Protein AF-A0A4W4EYK7-F1 (afdb_monomer_lite)

Radius of gyration: 12.59 Å; chains: 1; bounding box: 30×26×32 Å

Secondary structure (DSSP, 8-state):
---EE--SHHHHHTS-HHHHHHHHHHHHHHHHHHHHTT-EEEEEEES-TT--HHHH-S-HHHHHHHHHHHTT-S-TTSEEEEE-

Structure (mmCIF, N/CA/C/O backbone):
data_AF-A0A4W4EYK7-F1
#
_entry.id   AF-A0A4W4EYK7-F1
#
loop_
_atom_site.group_PDB
_atom_site.id
_atom_site.type_symbol
_atom_site.label_atom_id
_atom_site.label_alt_id
_atom_site.label_comp_id
_atom_site.label_asym_id
_atom_site.label_entity_id
_atom_site.label_seq_id
_atom_site.pdbx_PDB_ins_code
_atom_site.Cartn_x
_atom_site.Cartn_y
_atom_site.Cartn_z
_atom_site.occupancy
_atom_site.B_iso_or_equiv
_atom_site.auth_seq_id
_atom_site.auth_comp_id
_atom_site.auth_asym_id
_atom_site.auth_atom_id
_atom_site.pdbx_PDB_model_num
ATOM 1 N N . MET A 1 1 ? 6.647 -16.598 2.040 1.00 42.66 1 MET A N 1
ATOM 2 C CA . MET A 1 1 ? 5.880 -15.700 2.926 1.00 42.66 1 MET A CA 1
ATOM 3 C C . MET A 1 1 ? 5.210 -14.696 2.008 1.00 42.66 1 MET A C 1
ATOM 5 O O . MET A 1 1 ? 5.924 -13.960 1.348 1.00 42.66 1 MET A O 1
ATOM 9 N N . HIS A 1 2 ? 3.891 -14.775 1.822 1.00 52.16 2 HIS A N 1
ATOM 10 C CA . HIS A 1 2 ? 3.193 -13.808 0.973 1.00 52.16 2 HIS A CA 1
ATOM 11 C C . HIS 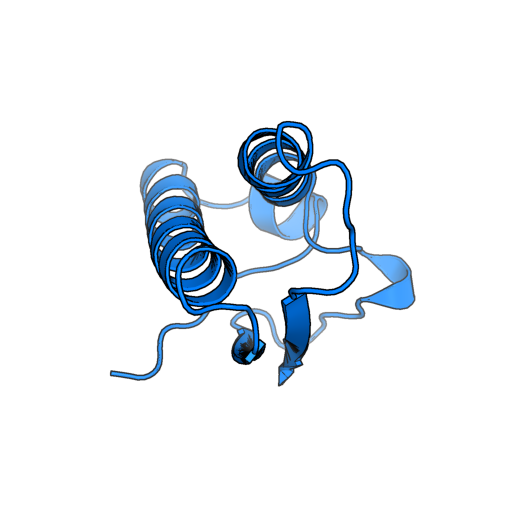A 1 2 ? 3.009 -12.532 1.785 1.00 52.16 2 HIS A C 1
ATOM 13 O O . HIS A 1 2 ? 2.257 -12.522 2.762 1.00 52.16 2 HIS A O 1
ATOM 19 N N . GLU A 1 3 ? 3.768 -11.501 1.441 1.00 75.88 3 GLU A N 1
ATOM 20 C CA . GLU A 1 3 ? 3.631 -10.198 2.074 1.00 75.88 3 GLU A CA 1
ATOM 21 C C . GLU A 1 3 ? 2.341 -9.535 1.585 1.00 75.88 3 GLU A C 1
ATOM 23 O O . GLU A 1 3 ? 1.944 -9.667 0.426 1.00 75.88 3 GLU A O 1
ATOM 28 N N . LYS A 1 4 ? 1.632 -8.907 2.520 1.00 88.94 4 LYS A N 1
ATOM 29 C CA . LYS A 1 4 ? 0.335 -8.274 2.295 1.00 88.94 4 LYS A CA 1
ATOM 30 C C . LYS A 1 4 ? 0.362 -6.868 2.862 1.00 88.94 4 LYS A C 1
ATOM 32 O O . LYS A 1 4 ? 0.988 -6.639 3.896 1.00 88.94 4 LYS A O 1
ATOM 37 N N . THR A 1 5 ? -0.334 -5.949 2.208 1.00 93.31 5 THR A N 1
ATOM 38 C CA . THR A 1 5 ? -0.357 -4.533 2.588 1.00 93.31 5 THR A CA 1
ATOM 39 C C . THR A 1 5 ? -1.784 -4.021 2.654 1.00 93.31 5 THR A C 1
ATOM 41 O O . THR A 1 5 ? -2.662 -4.441 1.905 1.00 93.31 5 THR A O 1
ATOM 44 N N . THR A 1 6 ? -2.027 -3.136 3.608 1.00 95.50 6 THR A N 1
ATOM 45 C CA . THR A 1 6 ? -3.253 -2.356 3.711 1.00 95.50 6 THR A CA 1
ATOM 46 C C . THR A 1 6 ? -3.142 -1.160 2.772 1.00 95.50 6 THR A C 1
ATOM 48 O O . THR A 1 6 ? -2.183 -0.389 2.867 1.00 95.50 6 THR A O 1
ATOM 51 N N . PHE A 1 7 ? -4.117 -0.984 1.886 1.00 94.88 7 PHE A N 1
ATOM 52 C CA . PHE A 1 7 ? -4.127 0.103 0.908 1.00 94.88 7 PHE A CA 1
ATOM 53 C C . PHE A 1 7 ? -5.282 1.079 1.148 1.00 94.88 7 PHE A C 1
ATOM 55 O O . PHE A 1 7 ? -6.303 0.734 1.748 1.00 94.88 7 PHE A O 1
ATOM 62 N N . GLY A 1 8 ? -5.102 2.305 0.657 1.00 95.19 8 GLY A N 1
ATOM 63 C CA . GLY A 1 8 ? -6.064 3.400 0.755 1.00 95.19 8 GLY A CA 1
ATOM 64 C C . GLY A 1 8 ? -5.759 4.351 1.911 1.00 95.19 8 GLY A C 1
ATOM 65 O O . GLY A 1 8 ? -5.420 3.930 3.020 1.00 95.19 8 GLY A O 1
ATOM 66 N N . LYS A 1 9 ? -5.885 5.660 1.656 1.00 93.50 9 LYS A N 1
ATOM 67 C CA . LYS A 1 9 ? -5.490 6.716 2.610 1.00 93.50 9 LYS A CA 1
ATOM 68 C C . LYS A 1 9 ? -6.179 6.571 3.966 1.00 93.50 9 LYS A C 1
ATOM 70 O O . LYS A 1 9 ? -5.521 6.646 5.000 1.00 93.50 9 LYS A O 1
ATOM 75 N N . GLU A 1 10 ? -7.490 6.349 3.974 1.00 94.00 10 GLU A N 1
ATOM 76 C CA . GLU A 1 10 ? -8.242 6.237 5.225 1.00 94.00 10 GLU A CA 1
ATOM 77 C C . GLU A 1 10 ? -7.858 5.005 6.042 1.00 94.00 10 GLU A C 1
ATOM 79 O O . GLU A 1 10 ? -7.684 5.109 7.256 1.00 94.00 10 GLU A O 1
ATOM 84 N N . ALA A 1 11 ? -7.716 3.849 5.388 1.00 95.00 11 ALA A N 1
ATOM 85 C CA . ALA A 1 11 ? -7.342 2.611 6.057 1.00 95.00 11 ALA A CA 1
ATOM 86 C C . ALA A 1 11 ? -5.937 2.728 6.657 1.00 95.00 11 ALA A C 1
ATOM 88 O O . ALA A 1 11 ? -5.755 2.413 7.831 1.00 95.00 11 ALA A O 1
ATOM 89 N N . ARG A 1 12 ? -4.975 3.268 5.895 1.00 95.69 12 ARG A N 1
ATOM 90 C CA . ARG A 1 12 ? -3.596 3.479 6.360 1.00 95.69 12 ARG A CA 1
ATOM 91 C C . ARG A 1 12 ? -3.499 4.495 7.497 1.00 95.69 12 ARG A C 1
ATOM 93 O O . ARG A 1 12 ? -2.798 4.237 8.468 1.00 95.69 12 ARG A O 1
ATOM 100 N N . ASN A 1 13 ? -4.275 5.581 7.458 1.00 94.25 13 ASN A N 1
ATOM 101 C CA . ASN A 1 13 ? -4.318 6.570 8.545 1.00 94.25 13 ASN A CA 1
ATOM 102 C C . ASN A 1 13 ? -4.866 6.008 9.869 1.00 94.25 13 ASN A C 1
ATOM 104 O O . ASN A 1 13 ? -4.560 6.547 10.930 1.00 94.25 13 ASN A O 1
ATOM 108 N N . LYS A 1 14 ? -5.688 4.951 9.816 1.00 95.19 14 LYS A N 1
ATOM 109 C CA . LYS A 1 14 ? -6.241 4.267 10.998 1.00 95.19 14 LYS A CA 1
ATOM 110 C C . LYS A 1 14 ? -5.322 3.160 11.531 1.00 95.19 14 LYS A C 1
ATOM 112 O O . LYS A 1 14 ? -5.634 2.562 12.558 1.00 95.19 14 LYS A O 1
ATOM 117 N N . MET A 1 15 ? -4.224 2.847 10.840 1.00 94.69 15 MET A N 1
ATOM 118 C CA . MET A 1 15 ? -3.301 1.795 11.260 1.00 94.69 15 MET A CA 1
ATOM 119 C C . MET A 1 15 ? -2.445 2.227 12.446 1.00 94.69 15 MET A C 1
ATOM 121 O O . MET A 1 15 ? -2.080 3.392 12.596 1.00 94.69 15 MET A O 1
ATOM 125 N N . ASP A 1 16 ? -2.026 1.234 13.230 1.00 96.31 16 ASP A N 1
ATOM 126 C CA . ASP A 1 16 ? -0.876 1.405 14.105 1.00 96.31 16 ASP A CA 1
ATOM 127 C C . ASP A 1 16 ? 0.355 1.852 13.292 1.00 96.31 16 ASP A C 1
ATOM 129 O O . ASP A 1 16 ? 0.652 1.307 12.221 1.00 96.31 16 ASP A O 1
ATOM 133 N N . LYS A 1 17 ? 1.083 2.843 13.816 1.00 95.44 17 LYS A N 1
ATOM 134 C CA . LYS A 1 17 ? 2.203 3.480 13.115 1.00 95.44 17 LYS A CA 1
ATOM 135 C C . LYS A 1 17 ? 3.331 2.491 12.821 1.00 95.44 17 LYS A C 1
ATOM 137 O O . LYS A 1 17 ? 3.922 2.552 11.745 1.00 95.44 17 LYS A O 1
ATOM 142 N N . GLN A 1 18 ? 3.624 1.567 13.737 1.00 95.62 18 GLN A N 1
ATOM 143 C CA . GLN A 1 18 ? 4.667 0.563 13.530 1.00 95.62 18 GLN A CA 1
ATOM 144 C C . GLN A 1 18 ? 4.257 -0.427 12.435 1.00 95.62 18 GLN A C 1
ATOM 146 O O . GLN A 1 18 ? 5.073 -0.760 11.569 1.00 95.62 18 GLN A O 1
ATOM 151 N N . LYS A 1 19 ? 2.990 -0.854 12.419 1.00 94.50 19 LYS A N 1
ATOM 152 C CA . LYS A 1 19 ? 2.452 -1.707 11.351 1.00 94.50 19 LYS A CA 1
ATOM 153 C C . LYS A 1 19 ? 2.501 -1.007 9.988 1.00 94.50 19 LYS A C 1
ATOM 155 O O . LYS A 1 19 ? 2.966 -1.602 9.018 1.00 94.50 19 LYS A O 1
ATOM 160 N N . MET A 1 20 ? 2.074 0.255 9.924 1.00 95.19 20 MET A N 1
ATOM 161 C CA . MET A 1 20 ? 2.089 1.067 8.702 1.00 95.19 20 MET A CA 1
ATOM 162 C C . MET A 1 20 ? 3.502 1.182 8.113 1.00 95.19 20 MET A C 1
ATOM 164 O O . MET A 1 20 ? 3.695 0.931 6.922 1.00 95.19 20 MET A O 1
ATOM 168 N N . GLU A 1 21 ? 4.495 1.505 8.950 1.00 95.25 21 GLU A N 1
ATOM 169 C CA . GLU A 1 21 ? 5.902 1.606 8.541 1.00 95.25 21 GLU A CA 1
ATOM 170 C C . GLU A 1 21 ? 6.491 0.255 8.118 1.00 95.25 21 GLU A C 1
ATOM 172 O O . GLU A 1 21 ? 7.258 0.196 7.157 1.00 95.25 21 GLU A O 1
ATOM 177 N N . THR A 1 22 ? 6.107 -0.835 8.788 1.00 94.88 22 THR A N 1
ATOM 178 C CA . THR A 1 22 ? 6.544 -2.19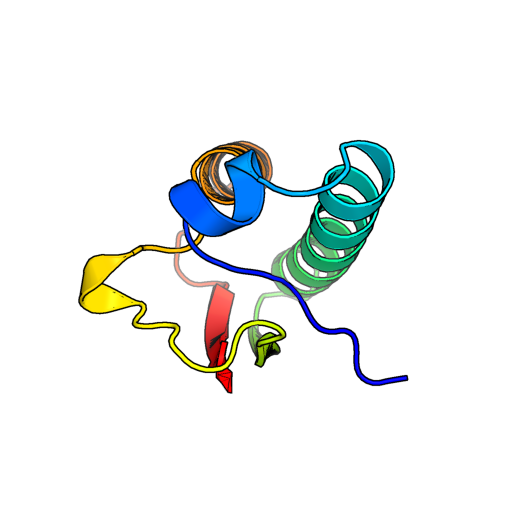3 8.427 1.00 94.88 22 THR A CA 1
ATOM 179 C C . THR A 1 22 ? 6.043 -2.579 7.037 1.00 94.88 22 THR A C 1
ATOM 181 O O . THR A 1 22 ? 6.845 -2.967 6.190 1.00 94.88 22 THR A O 1
ATOM 184 N N . GLU A 1 23 ? 4.744 -2.407 6.768 1.00 94.81 23 GLU A N 1
ATOM 185 C CA . GLU A 1 23 ? 4.156 -2.697 5.453 1.00 94.81 23 GLU A CA 1
ATOM 186 C C . GLU A 1 23 ? 4.731 -1.796 4.349 1.00 94.81 23 GLU A C 1
ATOM 188 O O . GLU A 1 23 ? 4.989 -2.261 3.238 1.00 94.81 23 GLU A O 1
ATOM 193 N N . LYS A 1 24 ? 4.973 -0.511 4.649 1.00 94.50 24 LYS A N 1
ATOM 194 C CA . LYS A 1 24 ? 5.596 0.427 3.704 1.00 94.50 24 LYS A CA 1
ATOM 195 C C . LYS A 1 24 ? 7.020 0.001 3.353 1.00 94.50 24 LYS A C 1
ATOM 197 O O . LYS A 1 24 ? 7.375 -0.033 2.178 1.00 94.50 24 LYS A O 1
ATOM 202 N N . ARG A 1 25 ? 7.836 -0.337 4.358 1.00 93.62 25 ARG A N 1
ATOM 203 C CA . ARG A 1 25 ? 9.235 -0.743 4.164 1.00 93.62 25 ARG A CA 1
ATOM 204 C C . ARG A 1 25 ? 9.342 -2.044 3.375 1.00 93.62 25 ARG A C 1
ATOM 206 O O . ARG A 1 25 ? 10.193 -2.140 2.496 1.00 93.62 25 ARG A O 1
ATOM 213 N N . ALA A 1 26 ? 8.481 -3.010 3.681 1.00 93.00 26 ALA A N 1
ATOM 214 C CA . ALA A 1 26 ? 8.314 -4.231 2.904 1.00 93.00 26 ALA A CA 1
ATOM 215 C C . ALA A 1 26 ? 8.098 -3.905 1.421 1.00 93.00 26 ALA A C 1
ATOM 217 O O . ALA A 1 26 ? 8.972 -4.175 0.598 1.00 93.00 26 ALA A O 1
ATOM 218 N N . LEU A 1 27 ? 6.999 -3.215 1.101 1.00 91.56 27 LEU A N 1
ATOM 219 C CA . LEU A 1 27 ? 6.640 -2.865 -0.273 1.00 91.56 27 LEU A CA 1
ATOM 220 C C . LEU A 1 27 ? 7.770 -2.099 -0.991 1.00 91.56 27 LEU A C 1
ATOM 222 O O . LEU A 1 27 ? 8.133 -2.432 -2.119 1.00 91.56 27 LEU A O 1
ATOM 226 N N . GLN A 1 28 ? 8.386 -1.128 -0.308 1.00 91.12 28 GLN A N 1
ATOM 227 C CA . GLN A 1 28 ? 9.515 -0.344 -0.815 1.00 91.12 28 GLN A CA 1
ATOM 228 C C . GLN A 1 28 ? 10.702 -1.213 -1.251 1.00 91.12 28 GLN A C 1
ATOM 230 O O . GLN A 1 28 ? 11.297 -0.950 -2.298 1.00 91.12 28 GLN A O 1
ATOM 235 N N . MET A 1 29 ? 11.068 -2.232 -0.467 1.00 90.56 29 MET A N 1
ATOM 236 C CA . MET A 1 29 ? 12.186 -3.115 -0.811 1.00 90.56 29 MET A CA 1
ATOM 237 C C . MET A 1 29 ? 11.903 -3.894 -2.095 1.00 90.56 29 MET A C 1
ATOM 239 O O . MET A 1 29 ? 12.763 -3.931 -2.974 1.00 90.56 29 MET A O 1
ATOM 243 N N . TYR A 1 30 ? 10.700 -4.454 -2.249 1.00 90.19 30 TYR A N 1
ATOM 244 C CA . TYR A 1 30 ? 10.346 -5.196 -3.463 1.00 90.19 30 TYR A CA 1
ATOM 245 C C . TYR A 1 30 ? 10.299 -4.294 -4.693 1.00 90.19 30 TYR A C 1
ATOM 247 O O . TYR A 1 30 ? 10.838 -4.659 -5.735 1.00 90.19 30 TYR A O 1
ATOM 255 N N . ILE A 1 31 ? 9.736 -3.090 -4.572 1.00 87.88 31 ILE A N 1
ATOM 256 C CA . ILE A 1 31 ? 9.752 -2.109 -5.663 1.00 87.88 31 ILE A CA 1
ATOM 257 C C . ILE A 1 31 ? 11.191 -1.770 -6.069 1.00 87.88 31 ILE A C 1
ATOM 259 O O . ILE A 1 31 ? 11.510 -1.776 -7.255 1.00 87.88 31 ILE A O 1
ATOM 263 N N . CYS A 1 32 ? 12.076 -1.522 -5.098 1.00 87.56 32 CYS A N 1
ATOM 264 C CA . CYS A 1 32 ? 13.488 -1.239 -5.356 1.00 87.56 32 CYS A CA 1
ATOM 265 C C . CYS A 1 32 ? 14.175 -2.392 -6.106 1.00 87.56 32 CYS A C 1
ATOM 267 O O . CYS A 1 32 ? 14.903 -2.159 -7.071 1.00 87.56 32 CYS A O 1
ATOM 269 N N . VAL A 1 33 ? 13.900 -3.642 -5.715 1.00 88.38 33 VAL A N 1
ATOM 270 C CA . VAL A 1 33 ? 14.403 -4.832 -6.417 1.00 88.38 33 VAL A CA 1
ATOM 271 C C . VAL A 1 33 ? 13.921 -4.857 -7.866 1.00 88.38 33 VAL A C 1
ATOM 273 O O . VAL A 1 33 ? 14.737 -5.056 -8.764 1.00 88.38 33 VAL A O 1
ATOM 276 N N . VAL A 1 34 ? 12.631 -4.612 -8.112 1.00 87.94 34 VAL A N 1
ATOM 277 C CA . VAL A 1 34 ? 12.067 -4.606 -9.471 1.00 87.94 34 VAL A CA 1
ATOM 278 C C . VAL A 1 34 ? 12.704 -3.509 -10.326 1.00 87.94 34 VAL A C 1
ATOM 280 O O . VAL A 1 34 ? 13.192 -3.791 -11.421 1.00 87.94 34 VAL A O 1
ATOM 283 N N . LEU A 1 35 ? 12.773 -2.278 -9.815 1.00 85.75 35 LEU A N 1
ATOM 284 C CA . LEU A 1 35 ? 13.355 -1.141 -10.534 1.00 85.75 35 LEU A CA 1
ATOM 285 C C . LEU A 1 35 ? 14.827 -1.384 -10.900 1.00 85.75 35 LEU A C 1
ATOM 287 O O . LEU A 1 35 ? 15.232 -1.116 -12.031 1.00 85.75 35 LEU A O 1
ATOM 291 N N . ASN A 1 36 ? 15.609 -1.965 -9.988 1.00 85.88 36 ASN A N 1
ATOM 292 C CA . ASN A 1 36 ? 17.030 -2.251 -10.212 1.00 85.88 36 ASN A CA 1
ATOM 293 C C . ASN A 1 36 ? 17.287 -3.507 -11.061 1.00 85.88 36 ASN A C 1
ATOM 295 O O . ASN A 1 36 ? 18.418 -3.740 -11.485 1.00 85.88 36 ASN A O 1
ATOM 299 N N . SER A 1 37 ? 16.255 -4.301 -11.351 1.00 86.56 37 SER A N 1
ATOM 300 C CA . SER A 1 37 ? 16.362 -5.543 -12.129 1.00 86.56 37 SER A CA 1
ATOM 301 C C . SER A 1 37 ? 15.965 -5.374 -13.599 1.00 86.56 37 SER A C 1
ATOM 303 O O . SER A 1 37 ? 15.599 -6.347 -14.251 1.00 86.56 37 SER A O 1
ATOM 305 N N . LYS A 1 38 ? 16.063 -4.148 -14.141 1.00 81.00 38 LYS A N 1
ATOM 306 C CA . LYS A 1 38 ? 15.561 -3.757 -15.480 1.00 81.00 38 LYS A CA 1
ATOM 307 C C . LYS A 1 38 ? 14.030 -3.785 -15.602 1.00 81.00 38 LYS A C 1
ATOM 309 O O . LYS A 1 38 ? 13.507 -3.734 -16.712 1.00 81.00 38 LYS A O 1
ATOM 314 N N . GLY A 1 39 ? 13.334 -3.812 -14.469 1.00 80.38 39 GLY A N 1
ATOM 315 C CA . GLY A 1 39 ? 11.884 -3.763 -14.382 1.00 80.38 39 GLY A CA 1
ATOM 316 C C . GLY A 1 39 ? 11.198 -5.115 -14.202 1.00 80.38 39 GLY A C 1
ATOM 317 O O . GLY A 1 39 ? 11.840 -6.160 -14.115 1.00 80.38 39 GLY A O 1
ATOM 318 N N . GLY A 1 40 ? 9.869 -5.083 -14.102 1.00 85.56 40 GLY A N 1
ATOM 319 C CA . GLY A 1 40 ? 9.054 -6.275 -13.875 1.00 85.56 40 GLY A CA 1
ATOM 320 C 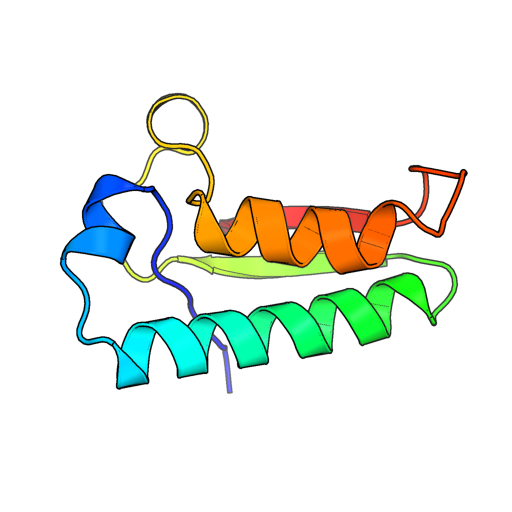C . GLY A 1 40 ? 7.655 -5.984 -13.334 1.00 85.56 40 GLY A C 1
ATOM 321 O O . GLY A 1 40 ? 7.225 -4.831 -13.240 1.00 85.56 40 GLY A O 1
ATOM 322 N N . ALA A 1 41 ? 6.956 -7.064 -12.980 1.00 84.69 41 ALA A N 1
ATOM 323 C CA . ALA A 1 41 ? 5.637 -7.017 -12.365 1.00 84.69 41 ALA A CA 1
ATOM 324 C C . ALA A 1 41 ? 5.707 -7.422 -10.887 1.00 84.69 41 ALA A C 1
ATOM 326 O O . ALA A 1 41 ? 6.272 -8.466 -10.557 1.00 84.69 41 ALA A O 1
ATOM 327 N N . LEU A 1 42 ? 5.109 -6.616 -10.008 1.00 85.81 42 LEU A N 1
ATOM 328 C CA . LEU A 1 42 ? 4.923 -6.950 -8.598 1.00 85.81 42 LEU A CA 1
ATOM 329 C C . LEU A 1 42 ? 3.467 -7.358 -8.371 1.00 85.81 42 LEU A C 1
ATOM 331 O O . LEU A 1 42 ? 2.571 -6.534 -8.540 1.00 85.81 42 LEU A O 1
ATOM 335 N N . ILE A 1 43 ? 3.250 -8.617 -7.986 1.00 86.19 43 ILE A N 1
ATOM 336 C CA . ILE A 1 43 ? 1.950 -9.116 -7.527 1.00 86.19 43 ILE A CA 1
ATOM 337 C C . ILE A 1 43 ? 1.937 -9.029 -6.004 1.00 86.19 43 ILE A C 1
ATOM 339 O O . ILE A 1 43 ? 2.826 -9.586 -5.355 1.00 86.19 43 ILE A O 1
ATOM 343 N N . TRP A 1 44 ? 0.961 -8.319 -5.442 1.00 88.94 44 TRP A N 1
ATOM 344 C CA . TRP A 1 44 ? 0.918 -8.034 -4.010 1.00 88.94 44 TRP A CA 1
ATOM 345 C C . TRP A 1 44 ? -0.469 -8.250 -3.414 1.00 88.94 44 TRP A C 1
ATOM 347 O O . TRP A 1 44 ? -1.464 -7.800 -3.982 1.00 88.94 44 TRP A O 1
ATOM 357 N N . ASN A 1 45 ? -0.516 -8.891 -2.244 1.00 90.69 45 ASN A N 1
ATOM 358 C CA . ASN A 1 45 ? -1.771 -9.231 -1.580 1.00 90.69 45 ASN A CA 1
ATOM 359 C C . ASN A 1 45 ? -2.327 -8.047 -0.782 1.00 90.69 45 ASN A C 1
ATOM 361 O O . ASN A 1 45 ? -1.593 -7.342 -0.075 1.00 90.69 45 ASN A O 1
ATOM 365 N N . ILE A 1 46 ? -3.643 -7.878 -0.828 1.00 91.69 46 ILE A N 1
ATOM 366 C CA . ILE A 1 46 ? -4.348 -6.826 -0.095 1.00 91.69 46 ILE A CA 1
ATOM 367 C C . ILE A 1 46 ? -4.835 -7.351 1.262 1.00 91.69 46 ILE A C 1
ATOM 369 O O . ILE A 1 46 ? -5.391 -8.442 1.375 1.00 91.69 46 ILE A O 1
ATOM 373 N N . THR A 1 47 ? -4.616 -6.577 2.328 1.00 90.56 47 THR A N 1
ATOM 374 C CA . THR A 1 47 ? -5.052 -6.962 3.683 1.00 90.56 47 THR A CA 1
ATOM 375 C C . THR A 1 47 ? -6.508 -6.584 3.970 1.00 90.56 47 THR A C 1
ATOM 377 O O . THR A 1 47 ? -7.187 -7.309 4.695 1.00 90.56 47 THR A O 1
ATOM 380 N N . ASN A 1 48 ? -6.985 -5.444 3.464 1.00 92.62 48 ASN A N 1
ATOM 381 C CA . ASN A 1 48 ? -8.335 -4.937 3.720 1.00 92.62 48 ASN A CA 1
ATOM 382 C C . ASN A 1 48 ? -9.320 -5.368 2.623 1.00 92.62 48 ASN A C 1
ATOM 384 O O . ASN A 1 48 ? -9.158 -4.997 1.467 1.00 92.62 48 ASN A O 1
ATOM 388 N N . THR A 1 49 ? -10.348 -6.128 3.011 1.00 83.25 49 THR A N 1
ATOM 389 C CA . THR A 1 49 ? -11.279 -6.846 2.119 1.00 83.25 49 THR A CA 1
ATOM 390 C C . THR A 1 49 ? -12.179 -5.961 1.259 1.00 83.25 49 THR A C 1
ATOM 392 O O . THR A 1 49 ? -12.562 -6.390 0.179 1.00 83.25 49 THR A O 1
ATOM 395 N N . ASP A 1 50 ? -12.467 -4.730 1.686 1.00 84.50 50 ASP A N 1
ATOM 396 C CA . ASP A 1 50 ? -13.364 -3.800 0.972 1.00 84.50 50 ASP A CA 1
ATOM 397 C C . ASP A 1 50 ? -12.591 -2.740 0.170 1.00 84.50 50 ASP A C 1
ATOM 399 O O . ASP A 1 50 ? -13.035 -1.607 -0.018 1.00 84.50 50 ASP A O 1
ATOM 403 N N . TYR A 1 51 ? -11.369 -3.069 -0.241 1.00 91.19 51 TYR A N 1
ATOM 404 C CA . TYR A 1 51 ? -10.511 -2.141 -0.957 1.00 91.19 51 TYR A CA 1
ATOM 405 C C . TYR A 1 51 ? -10.881 -2.029 -2.443 1.00 91.19 51 TYR A C 1
ATOM 407 O O . TYR A 1 51 ? -10.917 -3.025 -3.162 1.00 91.19 51 TYR A O 1
ATOM 415 N N . SER A 1 52 ? -11.037 -0.793 -2.925 1.00 89.50 52 SER A N 1
ATOM 416 C CA . SER A 1 52 ? -11.145 -0.458 -4.348 1.00 89.50 52 SER A CA 1
ATOM 417 C C . SER A 1 52 ? -10.053 0.537 -4.734 1.00 89.50 52 SER A C 1
ATOM 419 O O . SER A 1 52 ? -10.009 1.654 -4.214 1.00 89.50 52 SER A O 1
ATOM 421 N N . TYR A 1 53 ? -9.173 0.158 -5.667 1.00 88.44 53 TYR A N 1
ATOM 422 C CA . TYR A 1 53 ? -8.089 1.035 -6.130 1.00 88.44 53 TYR A CA 1
ATOM 423 C C . TYR A 1 53 ? -8.619 2.330 -6.753 1.00 88.44 53 TYR A C 1
ATOM 425 O O . TYR A 1 53 ? -8.131 3.410 -6.430 1.00 88.44 53 TYR A O 1
ATOM 433 N N . ASN A 1 54 ? -9.644 2.223 -7.603 1.00 87.94 54 ASN A N 1
ATOM 434 C CA . ASN A 1 54 ? -10.204 3.363 -8.335 1.00 87.94 54 ASN A CA 1
ATOM 435 C C . ASN A 1 54 ? -10.841 4.410 -7.411 1.00 87.94 54 ASN A C 1
ATOM 437 O O . ASN A 1 54 ? -10.926 5.577 -7.782 1.00 87.94 54 ASN A O 1
ATOM 441 N N . GLU A 1 55 ? -11.286 4.000 -6.223 1.00 90.75 55 GLU A N 1
ATOM 442 C CA . GLU A 1 55 ? -11.948 4.879 -5.257 1.00 90.75 55 GLU A CA 1
ATOM 443 C C . GLU A 1 55 ? -10.989 5.380 -4.174 1.00 90.75 55 GLU A C 1
ATOM 445 O O . GLU A 1 55 ? -11.065 6.536 -3.761 1.00 90.75 55 GLU A O 1
ATOM 450 N N . LEU A 1 56 ? -10.088 4.515 -3.699 1.00 91.44 56 LEU A N 1
ATOM 451 C CA . LEU A 1 56 ? -9.319 4.752 -2.475 1.00 91.44 56 LEU A CA 1
ATOM 452 C C . LEU A 1 56 ? -7.828 5.016 -2.723 1.00 91.44 56 LEU A C 1
ATOM 454 O O . LEU A 1 56 ? -7.133 5.459 -1.799 1.00 91.44 56 LEU A O 1
ATOM 458 N N . GLY A 1 57 ? -7.328 4.741 -3.935 1.00 91.38 57 GLY A N 1
ATOM 459 C CA . GLY A 1 57 ? -5.905 4.814 -4.273 1.00 91.38 57 GLY A CA 1
ATOM 460 C C . GLY A 1 57 ? -5.047 3.900 -3.393 1.00 91.38 57 GLY A C 1
ATOM 461 O O . GLY A 1 57 ? -5.554 3.066 -2.648 1.00 91.38 57 GLY A O 1
ATOM 462 N N . ILE A 1 58 ? -3.721 4.021 -3.439 1.00 92.69 58 ILE A N 1
ATOM 463 C CA . ILE A 1 58 ? -2.833 3.153 -2.631 1.00 92.69 58 ILE A CA 1
ATOM 464 C C . ILE A 1 58 ? -2.588 3.698 -1.222 1.00 92.69 58 ILE A C 1
ATOM 466 O O . ILE A 1 58 ? -2.342 2.925 -0.298 1.00 92.69 58 ILE A O 1
ATOM 470 N N . GLY A 1 59 ? -2.725 5.011 -1.034 1.00 94.38 59 GLY A N 1
ATOM 471 C CA . GLY A 1 59 ? -2.442 5.705 0.218 1.00 94.38 59 GLY A CA 1
ATOM 472 C C . GLY A 1 59 ? -1.262 6.665 0.085 1.00 94.38 59 GLY A C 1
ATOM 473 O O . GLY A 1 59 ? -0.256 6.367 -0.555 1.00 94.38 59 GLY A O 1
ATOM 474 N N . GLN A 1 60 ? -1.399 7.835 0.709 1.00 93.94 60 GLN A N 1
ATOM 475 C CA . GLN A 1 60 ? -0.511 8.977 0.490 1.00 93.94 60 GLN A CA 1
ATOM 476 C C . GLN A 1 60 ? 0.950 8.703 0.893 1.00 93.94 60 GLN A C 1
ATOM 478 O O . GLN A 1 60 ? 1.870 9.191 0.242 1.00 93.94 60 GLN A O 1
ATOM 483 N N . ASP A 1 61 ? 1.184 7.912 1.94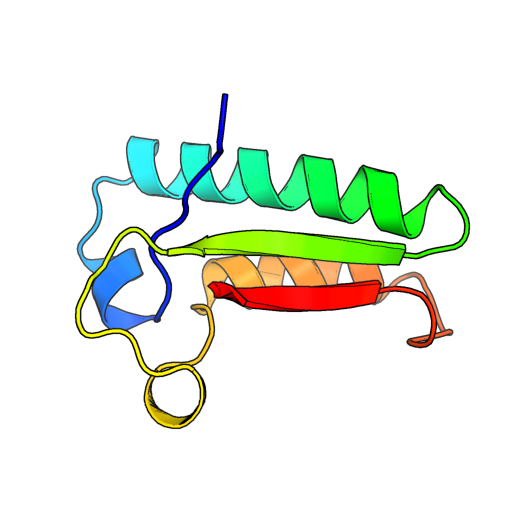0 1.00 95.00 61 ASP A N 1
ATOM 484 C CA . ASP A 1 61 ? 2.532 7.536 2.378 1.00 95.00 61 ASP A CA 1
ATOM 485 C C . ASP A 1 61 ? 3.219 6.573 1.393 1.00 95.00 61 ASP A C 1
ATOM 487 O O . ASP A 1 61 ? 4.427 6.675 1.169 1.00 95.00 61 ASP A O 1
ATOM 491 N N . LEU A 1 62 ? 2.453 5.674 0.764 1.00 93.88 62 LEU A N 1
ATOM 492 C CA . LEU A 1 62 ? 2.952 4.779 -0.282 1.00 93.88 62 LEU A CA 1
ATOM 493 C C . LEU A 1 62 ? 3.211 5.535 -1.590 1.00 93.88 62 LEU A C 1
ATOM 495 O O . LEU A 1 62 ? 4.233 5.297 -2.227 1.00 93.88 62 LEU A O 1
ATOM 499 N N . GLU A 1 63 ? 2.350 6.485 -1.962 1.00 91.88 63 GLU A N 1
ATOM 500 C CA . GLU A 1 63 ? 2.571 7.372 -3.116 1.00 91.88 63 GLU A CA 1
ATOM 501 C C . GLU A 1 63 ? 3.842 8.206 -2.949 1.00 91.88 63 GLU A C 1
ATOM 503 O O . GLU A 1 63 ? 4.662 8.285 -3.860 1.00 91.88 63 GLU A O 1
ATOM 508 N N . GLN A 1 64 ? 4.051 8.799 -1.770 1.00 90.75 64 GLN A N 1
ATOM 509 C CA . GLN A 1 64 ? 5.277 9.541 -1.461 1.00 90.75 64 GLN A CA 1
ATOM 510 C C . GLN A 1 64 ? 6.517 8.643 -1.509 1.00 90.75 64 GLN A C 1
ATOM 512 O O . GLN A 1 64 ? 7.551 9.039 -2.055 1.00 90.75 64 GLN A O 1
ATOM 517 N N . CYS A 1 65 ? 6.414 7.425 -0.970 1.00 90.12 65 CYS A N 1
ATOM 518 C CA . CYS A 1 65 ? 7.475 6.428 -1.049 1.00 90.12 65 CYS A CA 1
ATOM 519 C C . CYS A 1 65 ? 7.823 6.092 -2.508 1.00 90.12 65 CYS A C 1
ATOM 521 O O . CYS A 1 65 ? 8.984 6.201 -2.898 1.00 90.12 65 CYS A O 1
ATOM 523 N N . LEU A 1 66 ? 6.821 5.770 -3.330 1.00 86.19 66 LEU A N 1
ATOM 524 C CA . LEU A 1 66 ? 6.987 5.475 -4.753 1.00 86.19 66 LEU A CA 1
ATOM 525 C C . LEU A 1 66 ? 7.584 6.649 -5.519 1.00 86.19 66 LEU A C 1
ATOM 527 O O . LEU A 1 66 ? 8.538 6.461 -6.268 1.00 86.19 66 LEU A O 1
ATOM 531 N N . ASN A 1 67 ? 7.081 7.861 -5.290 1.00 84.25 67 ASN A N 1
ATOM 532 C CA . ASN A 1 67 ? 7.627 9.062 -5.908 1.00 84.25 67 ASN A CA 1
ATOM 533 C C . ASN A 1 67 ? 9.107 9.223 -5.559 1.00 84.25 67 ASN A C 1
ATOM 535 O O . ASN A 1 67 ? 9.905 9.467 -6.450 1.00 84.25 67 ASN A O 1
ATOM 539 N N . THR A 1 68 ? 9.515 8.982 -4.313 1.00 83.25 68 THR A N 1
ATOM 540 C CA . THR A 1 68 ? 10.933 9.067 -3.917 1.00 83.25 68 THR A CA 1
ATOM 541 C C . THR A 1 68 ? 11.816 8.057 -4.662 1.00 83.25 68 THR A C 1
ATOM 543 O O . THR A 1 68 ? 12.968 8.354 -4.969 1.00 83.25 68 THR A O 1
ATOM 546 N N . LEU A 1 69 ? 11.286 6.870 -4.971 1.00 80.31 69 LEU A N 1
ATOM 547 C CA . LEU A 1 69 ? 12.014 5.823 -5.697 1.00 80.31 69 LEU A CA 1
ATOM 548 C C . LEU A 1 69 ? 12.050 6.069 -7.210 1.00 80.31 69 LEU A C 1
ATOM 550 O O . LEU A 1 69 ? 13.055 5.772 -7.849 1.00 80.31 69 LEU A O 1
ATOM 554 N N . ILE A 1 70 ? 10.957 6.583 -7.781 1.00 74.12 70 ILE A N 1
ATOM 555 C CA . ILE A 1 70 ? 10.744 6.662 -9.233 1.00 74.12 70 ILE A CA 1
ATOM 556 C C . ILE A 1 70 ? 11.155 8.023 -9.804 1.00 74.12 70 ILE A C 1
ATOM 558 O O . ILE A 1 70 ? 11.660 8.066 -10.917 1.00 74.12 70 ILE A O 1
ATOM 562 N N . TYR A 1 71 ? 11.010 9.137 -9.076 1.00 63.44 71 TYR A N 1
ATOM 563 C CA . TYR A 1 71 ? 11.375 10.461 -9.604 1.00 63.44 71 TYR A CA 1
ATOM 564 C C . TYR A 1 71 ? 12.846 10.640 -10.028 1.00 63.44 71 TYR A C 1
ATOM 566 O O . TYR A 1 71 ? 13.072 11.422 -10.950 1.00 63.44 71 TYR A O 1
ATOM 574 N N . PRO A 1 72 ? 13.858 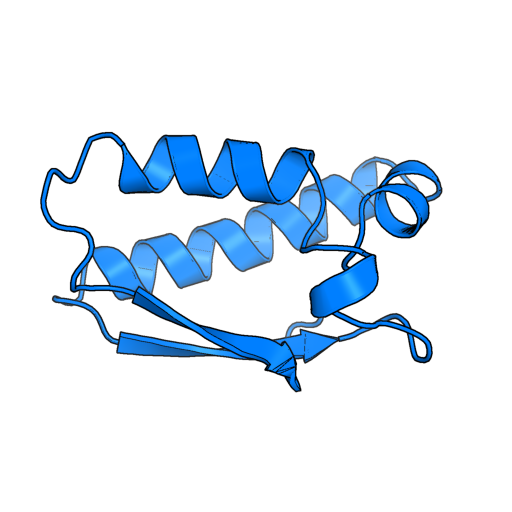9.952 -9.455 1.00 60.25 72 PRO A N 1
ATOM 575 C CA . PRO A 1 72 ? 15.204 9.992 -10.034 1.00 60.25 72 PRO A CA 1
ATOM 576 C C . PRO A 1 72 ? 15.345 9.179 -11.341 1.00 60.25 72 PRO A C 1
ATOM 578 O O . PRO A 1 72 ? 16.352 9.305 -12.034 1.00 60.25 72 PRO A O 1
ATOM 581 N N . LEU A 1 73 ? 14.357 8.355 -11.706 1.00 53.88 73 LEU A N 1
ATOM 582 C CA . LEU A 1 73 ? 14.336 7.508 -12.901 1.00 53.88 73 LEU A CA 1
ATOM 583 C C . LEU A 1 73 ? 13.410 8.134 -13.960 1.00 53.88 73 LEU A C 1
ATOM 585 O O . LEU A 1 73 ? 12.215 7.864 -14.007 1.00 53.88 73 LEU A O 1
ATOM 589 N N . HIS A 1 74 ? 13.967 8.948 -14.861 1.00 51.44 74 HIS A N 1
ATOM 590 C CA . HIS A 1 74 ? 13.264 9.643 -15.962 1.00 51.44 74 HIS A CA 1
ATOM 591 C C . HIS A 1 74 ? 12.605 8.729 -17.033 1.00 51.44 74 HIS A C 1
ATOM 593 O O . HIS A 1 74 ? 12.324 9.166 -18.146 1.00 51.44 74 HIS A O 1
ATOM 599 N N . SER A 1 75 ? 12.343 7.458 -16.730 1.00 47.44 75 SER A N 1
ATOM 600 C CA . SER A 1 75 ? 11.802 6.454 -17.646 1.00 47.44 75 SER A CA 1
ATOM 601 C C . SER A 1 75 ? 10.806 5.565 -16.894 1.00 47.44 75 SER A C 1
ATOM 603 O O . SER A 1 75 ? 11.176 4.540 -16.328 1.00 47.44 75 SER A O 1
ATOM 605 N N . LEU A 1 76 ? 9.528 5.958 -16.889 1.00 48.53 76 LEU A N 1
ATOM 606 C CA . LEU A 1 76 ? 8.396 5.292 -16.214 1.00 48.53 76 LEU A CA 1
ATOM 607 C C . LEU A 1 76 ? 8.034 3.888 -16.762 1.00 48.53 76 LEU A C 1
ATOM 609 O O . LEU A 1 76 ? 6.978 3.354 -16.442 1.00 48.53 76 LEU A O 1
ATOM 613 N N . SER A 1 77 ? 8.880 3.262 -17.581 1.00 53.09 77 SER A N 1
ATOM 614 C CA . SER A 1 77 ? 8.580 2.005 -18.283 1.00 53.09 77 SER A CA 1
ATOM 615 C C . SER A 1 77 ? 8.902 0.721 -17.502 1.00 53.09 77 SER A C 1
ATOM 617 O O . SER A 1 77 ? 8.684 -0.366 -18.031 1.00 53.09 77 SER A O 1
ATOM 619 N N . SER A 1 78 ? 9.395 0.807 -16.260 1.00 62.25 78 SER A N 1
ATOM 620 C CA . SER A 1 78 ? 10.015 -0.352 -15.590 1.00 62.25 78 SER A CA 1
ATOM 621 C C . SER A 1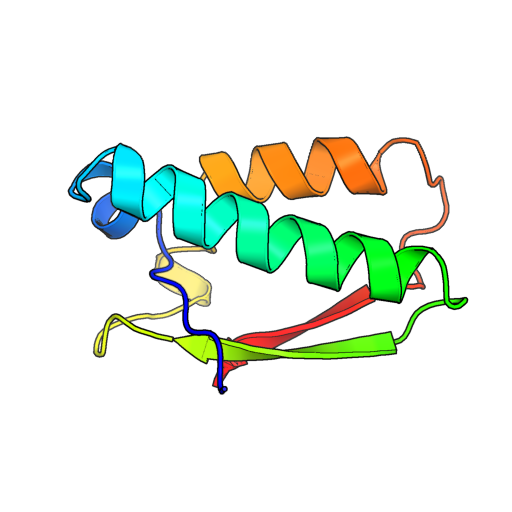 78 ? 9.182 -1.034 -14.493 1.00 62.25 78 SER A C 1
ATOM 623 O O . SER A 1 78 ? 9.572 -2.110 -14.051 1.00 62.25 78 SER A O 1
ATOM 625 N N . LEU A 1 79 ? 8.058 -0.479 -14.023 1.00 66.06 79 LEU A N 1
ATOM 626 C CA . LEU A 1 79 ? 7.283 -1.088 -12.927 1.00 66.06 79 LEU A CA 1
ATOM 627 C C . LEU A 1 79 ? 5.797 -1.218 -13.268 1.00 66.06 79 LEU A C 1
ATOM 629 O O . LEU A 1 79 ? 5.106 -0.215 -13.424 1.00 66.06 79 LEU A O 1
ATOM 633 N N . LEU A 1 80 ? 5.301 -2.458 -13.290 1.00 71.62 80 LEU A N 1
ATOM 634 C CA . LEU A 1 80 ? 3.872 -2.770 -13.298 1.00 71.62 80 LEU A CA 1
ATOM 635 C C . LEU A 1 80 ? 3.476 -3.343 -11.931 1.00 71.62 80 LEU A C 1
ATOM 637 O O . LEU A 1 80 ? 4.032 -4.348 -11.494 1.00 71.62 80 LEU A O 1
ATOM 641 N N . MET A 1 81 ? 2.518 -2.725 -11.244 1.00 73.75 81 MET A N 1
ATOM 642 C CA . MET A 1 81 ? 2.014 -3.227 -9.961 1.00 73.75 81 MET A CA 1
ATOM 643 C C . MET A 1 81 ? 0.613 -3.811 -10.146 1.00 73.75 81 MET A C 1
ATOM 645 O O . MET A 1 81 ? -0.288 -3.117 -10.613 1.00 73.75 81 MET A O 1
ATOM 649 N N . LEU A 1 82 ? 0.444 -5.083 -9.784 1.00 71.12 82 LEU A N 1
ATOM 650 C CA . LEU A 1 82 ? -0.827 -5.803 -9.810 1.00 71.12 82 LEU A CA 1
ATOM 651 C C . LEU A 1 82 ? -1.236 -6.135 -8.374 1.00 71.12 82 LEU A C 1
ATOM 653 O O . LEU A 1 82 ? -0.498 -6.792 -7.640 1.00 71.12 82 LEU A O 1
ATOM 657 N N . MET A 1 83 ? -2.415 -5.670 -7.976 1.00 70.69 83 MET A N 1
ATOM 658 C CA . MET A 1 83 ? -2.962 -5.890 -6.639 1.00 70.69 83 MET A CA 1
ATOM 659 C C . MET A 1 83 ? -4.003 -7.013 -6.704 1.00 70.69 83 MET A C 1
ATOM 661 O O . MET A 1 83 ? -4.856 -6.982 -7.594 1.00 70.69 83 MET A O 1
ATOM 665 N N . GLN A 1 84 ? -3.899 -8.004 -5.811 1.00 66.62 84 GLN A N 1
ATOM 666 C CA . GLN A 1 84 ? -4.769 -9.189 -5.756 1.00 66.62 84 GLN A CA 1
ATOM 667 C C . GLN A 1 84 ? -5.417 -9.370 -4.383 1.00 66.62 84 GLN A C 1
ATOM 669 O O . GLN A 1 84 ? -4.755 -9.080 -3.353 1.00 66.62 84 GLN A O 1
#

pLDDT: mean 84.34, std 13.42, range [42.66, 96.31]

Organism: Electrophorus electricus (NCBI:txid8005)

Sequence (84 aa):
MHEKTTFGKEARNKMDKQKMETEKRALQMYICVVLNSKGGALIWNITNTDYSYNELGIGQDLEQCLNTLIYPLHSLSSLLMLMQ

Foldseek 3Di:
DAQEDEFFAVRLVPDDPVNSVVSLVVVLVVVLVQVVVQADEDEHEYDDPPDDCVPGNGHDSNVVSVCVRCVVPPDPPHYHYHYD